Protein AF-A0A645FH11-F1 (afdb_monomer)

Organism: NCBI:txid1076179

pLDDT: mean 80.9, std 12.64, range [44.16, 97.19]

Solvent-accessible surface area (backbone atoms only — not comparable to full-atom values): 8753 Å² total; per-residue (Å²): 132,86,74,47,74,43,74,49,78,42,80,51,98,75,24,39,26,38,37,28,39,38,50,102,89,40,78,74,41,74,72,51,64,34,32,48,47,81,49,38,47,81,48,102,86,29,43,48,38,31,45,33,42,34,30,48,36,46,101,84,70,43,84,43,74,61,51,80,78,36,86,81,56,61,65,43,75,48,48,22,42,39,62,87,35,46,19,61,55,55,55,48,48,22,68,69,59,74,49,58,58,68,84,44,21,97,48,71,52,68,72,46,60,69,45,85,84,76,62,57,49,44,32,33,36,68,100,55,92,53,71,45,83,42,77,61,81,89,76,86,78,61,88,75,66,90,108

Radius of gyration: 16.16 Å; Cα contacts (8 Å, |Δi|>4): 263; chains: 1; bounding box: 41×34×42 Å

Mean predicted aligned error: 7.25 Å

Sequence (147 aa):
MVIDILIFLINDEERSCYFISGGENNPRNIITKGKYEFTAEPKENGATPYLTLTYASDEKGHFTDAAKTDVSIAPTSHKLDISGNPSYAYEYLAFLFDIDWEKLIQKPSEKALRETGSRILNMKEVETEKEIYTYFWNERIPEGILE

Secondary structure (DSSP, 8-state):
---PEEEEEP-STT-EEEEEE--TTS--EEEEEEEEEEEEEEETTEEEEEEEEEEEB-TTS-B-GGGGT-TTSPEEEEEEE-TTS-HHHHHHHHHHHT--HHHH-SS--TTTTS----SEEEEEETTS--EEEEE----PPPTTS--

Structure (mmCIF, N/CA/C/O backbone):
data_AF-A0A645FH11-F1
#
_entry.id   AF-A0A645FH11-F1
#
loop_
_atom_site.group_PDB
_atom_site.id
_atom_site.type_symbol
_atom_site.label_atom_id
_atom_site.label_alt_id
_atom_site.label_comp_id
_atom_site.label_asym_id
_atom_site.label_entity_id
_atom_site.label_seq_id
_atom_site.pdbx_PDB_ins_code
_atom_site.Cartn_x
_atom_site.Cartn_y
_atom_site.Cartn_z
_atom_site.occupancy
_atom_site.B_iso_or_equiv
_atom_site.auth_seq_id
_atom_site.auth_comp_id
_atom_site.auth_asym_id
_atom_site.auth_atom_id
_atom_site.pdbx_PDB_model_num
ATOM 1 N N . MET A 1 1 ? 19.943 16.475 -4.566 1.00 44.16 1 MET A N 1
ATOM 2 C CA . MET A 1 1 ? 18.940 16.079 -5.572 1.00 44.16 1 MET A CA 1
ATOM 3 C C . MET A 1 1 ? 17.924 15.231 -4.837 1.00 44.16 1 MET A C 1
ATOM 5 O O . MET A 1 1 ? 18.325 14.226 -4.267 1.00 44.16 1 MET A O 1
ATOM 9 N N . VAL A 1 2 ? 16.683 15.700 -4.718 1.00 47.84 2 VAL A N 1
ATOM 10 C CA . VAL A 1 2 ? 15.601 14.886 -4.151 1.00 47.84 2 VAL A CA 1
ATOM 11 C C . VAL A 1 2 ? 15.255 13.855 -5.219 1.00 47.84 2 VAL A C 1
ATOM 13 O O . VAL A 1 2 ? 15.032 14.227 -6.369 1.00 47.84 2 VAL A O 1
ATOM 16 N N . ILE A 1 3 ? 15.351 12.574 -4.879 1.00 60.56 3 ILE A N 1
ATOM 17 C CA . ILE A 1 3 ? 14.872 11.504 -5.749 1.00 60.56 3 ILE A CA 1
ATOM 18 C C . ILE A 1 3 ? 13.397 11.356 -5.414 1.00 60.56 3 ILE A C 1
ATOM 20 O O . ILE A 1 3 ? 13.067 10.938 -4.305 1.00 60.56 3 ILE A O 1
ATOM 24 N N . ASP A 1 4 ? 12.531 11.723 -6.351 1.00 75.62 4 ASP A N 1
ATOM 25 C CA . ASP A 1 4 ? 11.121 11.382 -6.241 1.00 75.62 4 ASP A CA 1
ATOM 26 C C . ASP A 1 4 ? 11.005 9.858 -6.343 1.00 75.62 4 ASP A C 1
ATOM 28 O O . ASP A 1 4 ? 11.544 9.233 -7.266 1.00 75.62 4 ASP A O 1
ATOM 32 N N . ILE A 1 5 ? 10.362 9.262 -5.341 1.00 85.25 5 ILE A N 1
ATOM 33 C CA . ILE A 1 5 ? 10.005 7.848 -5.340 1.00 85.25 5 ILE A CA 1
ATOM 34 C C . ILE A 1 5 ? 8.527 7.777 -5.689 1.00 85.25 5 ILE A C 1
ATOM 36 O O . ILE A 1 5 ? 7.678 8.301 -4.969 1.00 85.25 5 ILE A O 1
ATOM 40 N N . LEU A 1 6 ? 8.234 7.112 -6.798 1.00 87.94 6 LEU A N 1
ATOM 41 C CA . LEU A 1 6 ? 6.885 6.775 -7.217 1.00 87.94 6 LEU A CA 1
ATOM 42 C C . LEU A 1 6 ? 6.581 5.348 -6.770 1.00 87.94 6 LEU A C 1
ATOM 44 O O . LEU A 1 6 ? 7.418 4.453 -6.903 1.00 87.94 6 LEU A O 1
ATOM 48 N N . ILE A 1 7 ? 5.370 5.135 -6.267 1.00 90.94 7 ILE A N 1
ATOM 49 C CA . ILE A 1 7 ? 4.858 3.805 -5.952 1.00 90.94 7 ILE A CA 1
ATOM 50 C C . ILE A 1 7 ? 3.681 3.550 -6.885 1.00 90.94 7 ILE A C 1
ATOM 52 O O . ILE A 1 7 ? 2.637 4.189 -6.762 1.00 90.94 7 ILE A O 1
ATOM 56 N N . PHE A 1 8 ? 3.849 2.619 -7.819 1.00 91.56 8 PHE A N 1
ATOM 57 C CA . PHE A 1 8 ? 2.749 2.146 -8.651 1.00 91.56 8 PHE A CA 1
ATOM 58 C C . PHE A 1 8 ? 2.082 0.962 -7.967 1.00 91.56 8 PHE A C 1
ATOM 60 O O . PHE A 1 8 ? 2.720 -0.067 -7.760 1.00 91.56 8 PHE A O 1
ATOM 67 N N . LEU A 1 9 ? 0.803 1.106 -7.633 1.00 93.56 9 LEU A N 1
ATOM 68 C CA . LEU A 1 9 ? -0.053 0.000 -7.213 1.00 93.56 9 LEU A CA 1
ATOM 69 C C . LEU A 1 9 ? -0.808 -0.498 -8.446 1.00 93.56 9 LEU A C 1
ATOM 71 O O . LEU A 1 9 ? -1.504 0.279 -9.101 1.00 93.56 9 LEU A O 1
ATOM 75 N N . ILE A 1 10 ? -0.650 -1.774 -8.783 1.00 93.06 10 ILE A N 1
ATOM 76 C CA . ILE A 1 10 ? -1.263 -2.383 -9.964 1.00 93.06 10 ILE A CA 1
ATOM 77 C C . ILE A 1 10 ? -2.492 -3.173 -9.526 1.00 93.06 10 ILE A C 1
ATOM 79 O O . ILE A 1 10 ? -2.422 -3.997 -8.618 1.00 93.06 10 ILE A O 1
ATOM 83 N N . ASN A 1 11 ? -3.642 -2.926 -10.148 1.00 90.94 11 ASN A N 1
ATOM 84 C CA . ASN A 1 11 ? -4.843 -3.730 -9.915 1.00 90.94 11 ASN A CA 1
ATOM 85 C C . ASN A 1 11 ? -4.788 -5.029 -10.748 1.00 90.94 11 ASN A C 1
ATOM 87 O O . ASN A 1 11 ? -5.575 -5.217 -11.672 1.00 90.94 11 ASN A O 1
ATOM 91 N N . ASP A 1 12 ? -3.787 -5.872 -10.482 1.00 92.38 12 ASP A N 1
ATOM 92 C CA . ASP A 1 12 ? -3.675 -7.244 -10.986 1.00 92.38 12 ASP A CA 1
ATOM 93 C C . ASP A 1 12 ? -4.090 -8.256 -9.900 1.00 92.38 12 ASP A C 1
ATOM 95 O O . ASP A 1 12 ? -4.308 -7.898 -8.741 1.00 92.38 12 ASP A O 1
ATOM 99 N N . GLU A 1 13 ? -4.201 -9.536 -10.264 1.00 92.00 13 GLU A N 1
ATOM 100 C CA . GLU A 1 13 ? -4.601 -10.603 -9.329 1.00 92.00 13 GLU A CA 1
ATOM 101 C C . GLU A 1 13 ? -3.653 -10.718 -8.122 1.00 92.00 13 GLU A C 1
ATOM 103 O O . GLU A 1 13 ? -4.086 -11.013 -7.010 1.00 92.00 13 GLU A O 1
ATOM 108 N N . GLU A 1 14 ? -2.366 -10.435 -8.330 1.00 93.50 14 GLU A N 1
ATOM 109 C CA . GLU A 1 14 ? -1.315 -10.526 -7.311 1.00 93.50 14 GLU A CA 1
ATOM 110 C C . GLU A 1 14 ? -1.216 -9.289 -6.410 1.00 93.50 14 GLU A C 1
ATOM 112 O O . GLU A 1 14 ? -0.451 -9.313 -5.440 1.00 93.50 14 GLU A O 1
ATOM 117 N N . ARG A 1 15 ? -1.954 -8.215 -6.731 1.00 95.44 15 ARG A N 1
ATOM 118 C CA . ARG A 1 15 ? -1.841 -6.900 -6.087 1.00 95.44 15 ARG A CA 1
ATOM 119 C C . ARG A 1 15 ? -0.386 -6.428 -6.061 1.00 95.44 15 ARG A C 1
ATOM 121 O O . ARG A 1 15 ? 0.180 -6.114 -5.016 1.00 95.44 15 ARG A O 1
ATOM 128 N N . SER A 1 16 ? 0.250 -6.408 -7.227 1.00 95.31 16 SER A N 1
ATOM 129 C CA . SER A 1 16 ? 1.648 -6.015 -7.404 1.00 95.31 16 SER A CA 1
ATOM 130 C C . SER A 1 16 ? 1.859 -4.531 -7.093 1.00 95.31 16 SER A C 1
ATOM 132 O O . SER A 1 16 ? 1.084 -3.676 -7.525 1.00 95.31 16 SER A O 1
ATOM 134 N N . CYS A 1 17 ? 2.964 -4.195 -6.425 1.00 94.81 17 CYS A N 1
ATOM 135 C CA . CYS A 1 17 ? 3.451 -2.819 -6.328 1.00 94.81 17 CYS A CA 1
ATOM 136 C C . CYS A 1 17 ? 4.877 -2.675 -6.873 1.00 94.81 17 CYS A C 1
ATOM 138 O O . CYS A 1 17 ? 5.682 -3.604 -6.798 1.00 94.81 17 CYS A O 1
ATOM 140 N N . TYR A 1 18 ? 5.193 -1.506 -7.431 1.00 93.12 18 TYR A N 1
ATOM 141 C CA . TYR A 1 18 ? 6.508 -1.186 -7.986 1.00 93.12 18 TYR A CA 1
ATOM 142 C C . TYR A 1 18 ? 7.011 0.129 -7.407 1.00 93.12 18 TYR A C 1
ATOM 144 O O . TYR A 1 18 ? 6.332 1.152 -7.497 1.00 93.12 18 TYR A O 1
ATOM 152 N N . PHE A 1 19 ? 8.218 0.099 -6.851 1.00 91.56 19 PHE A N 1
ATOM 153 C CA . PHE A 1 19 ? 8.917 1.279 -6.361 1.00 91.56 19 PHE A CA 1
ATOM 154 C C . PHE A 1 19 ? 9.851 1.766 -7.452 1.00 91.56 19 PHE A C 1
ATOM 156 O O . PHE A 1 19 ? 10.726 1.023 -7.898 1.00 91.56 19 PHE A O 1
ATOM 163 N N . ILE A 1 20 ? 9.661 3.002 -7.890 1.00 89.00 20 ILE A N 1
ATOM 164 C CA . ILE A 1 20 ? 10.372 3.573 -9.027 1.00 89.00 20 ILE A CA 1
ATOM 165 C C . ILE A 1 20 ? 11.049 4.862 -8.586 1.00 89.00 20 ILE A C 1
ATOM 167 O O . ILE A 1 20 ? 10.425 5.729 -7.983 1.00 89.00 20 ILE A O 1
ATOM 171 N N . SER A 1 21 ? 12.337 4.981 -8.894 1.00 88.06 21 SER A N 1
ATOM 172 C CA . SER A 1 21 ? 13.059 6.249 -8.785 1.00 88.06 21 SER A CA 1
ATOM 173 C C . SER A 1 21 ? 12.922 7.029 -10.085 1.00 88.06 21 SER A C 1
ATOM 175 O O . SER A 1 21 ? 12.920 6.437 -11.167 1.00 88.06 21 SER A O 1
ATOM 177 N N . GLY A 1 22 ? 12.850 8.352 -9.983 1.00 77.00 22 GLY A N 1
ATOM 178 C CA . GLY A 1 22 ? 12.763 9.243 -11.138 1.00 77.00 22 GLY A CA 1
ATOM 179 C C . GLY A 1 22 ? 11.426 9.977 -11.203 1.00 77.00 22 GLY A C 1
ATOM 180 O O . GLY A 1 22 ? 10.540 9.776 -10.382 1.00 77.00 22 GLY A O 1
ATOM 181 N N . GLY A 1 23 ? 11.293 10.869 -12.179 1.00 68.62 23 GLY A N 1
ATOM 182 C CA . GLY A 1 23 ? 10.167 11.797 -12.279 1.00 68.62 23 GLY A CA 1
ATOM 183 C C . GLY A 1 23 ? 10.016 12.322 -13.701 1.00 68.62 23 GLY A C 1
ATOM 184 O O . GLY A 1 23 ? 10.615 11.776 -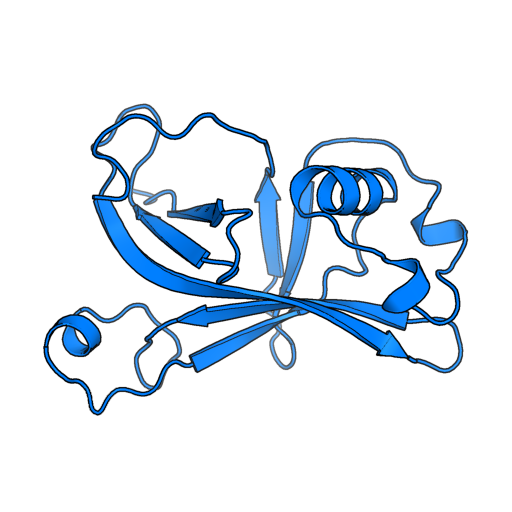14.621 1.00 68.62 23 GLY A O 1
ATOM 185 N N . GLU A 1 24 ? 9.245 13.392 -13.886 1.00 63.25 24 GLU A N 1
ATOM 186 C CA . GLU A 1 24 ? 8.885 13.935 -15.210 1.00 63.25 24 GLU A CA 1
ATOM 187 C C . GLU A 1 24 ? 10.099 14.216 -16.124 1.00 63.25 24 GLU A C 1
ATOM 189 O O . GLU A 1 24 ? 9.999 14.093 -17.339 1.00 63.25 24 GLU A O 1
ATOM 194 N N . ASN A 1 25 ? 11.270 14.502 -15.538 1.00 69.31 25 ASN A N 1
ATOM 195 C CA . ASN A 1 25 ? 12.501 14.838 -16.263 1.00 69.31 25 ASN A CA 1
ATOM 196 C C . ASN A 1 25 ? 13.659 13.835 -16.084 1.00 69.31 25 ASN A C 1
ATOM 198 O O . ASN A 1 25 ? 14.761 14.101 -16.560 1.00 69.31 25 ASN A O 1
ATOM 202 N N . ASN A 1 26 ? 13.450 12.708 -15.393 1.00 72.00 26 ASN A N 1
ATOM 203 C CA . ASN A 1 26 ? 14.505 11.726 -15.113 1.00 72.00 26 ASN A CA 1
ATOM 204 C C . ASN A 1 26 ? 14.088 10.326 -15.583 1.00 72.00 26 ASN A C 1
ATOM 206 O O . ASN A 1 26 ? 12.918 9.973 -15.432 1.00 72.00 26 ASN A O 1
ATOM 210 N N . PRO A 1 27 ? 15.026 9.497 -16.084 1.00 78.06 27 PRO A N 1
ATOM 211 C CA . PRO A 1 27 ? 14.740 8.104 -16.399 1.00 78.06 27 PRO A CA 1
ATOM 212 C C . PRO A 1 27 ? 14.119 7.402 -15.192 1.00 78.06 27 PRO A C 1
ATOM 214 O O . PRO A 1 27 ? 14.657 7.459 -14.083 1.00 78.06 27 PRO A O 1
ATOM 217 N N . ARG A 1 28 ? 12.977 6.757 -15.420 1.00 84.69 28 ARG A N 1
ATOM 218 C CA . ARG A 1 28 ? 12.308 5.937 -14.415 1.00 84.69 28 ARG A CA 1
ATOM 219 C C . ARG A 1 28 ? 13.052 4.610 -14.303 1.00 84.69 28 ARG A C 1
ATOM 221 O O . ARG A 1 28 ? 13.244 3.940 -15.311 1.00 84.69 28 ARG A O 1
ATOM 228 N N . ASN A 1 29 ? 13.467 4.245 -13.094 1.00 85.50 29 ASN A N 1
ATOM 229 C CA . ASN A 1 29 ? 14.146 2.976 -12.827 1.00 85.50 29 ASN A CA 1
ATOM 230 C C . ASN A 1 29 ? 13.434 2.224 -11.706 1.00 85.50 29 ASN A C 1
ATOM 232 O O . ASN A 1 29 ? 13.211 2.794 -10.632 1.00 85.50 29 ASN A O 1
ATOM 236 N N . ILE A 1 30 ? 13.129 0.946 -11.940 1.00 87.75 30 ILE A N 1
ATOM 237 C CA . ILE A 1 30 ? 12.573 0.061 -10.916 1.00 87.75 30 ILE A CA 1
ATOM 238 C C . ILE A 1 30 ? 13.628 -0.150 -9.826 1.00 87.75 30 ILE A C 1
ATOM 240 O O . ILE A 1 30 ? 14.710 -0.689 -10.062 1.00 87.75 30 ILE A O 1
ATOM 244 N N . ILE A 1 31 ? 13.286 0.266 -8.612 1.00 89.19 31 ILE A N 1
ATOM 245 C CA . ILE A 1 31 ? 14.066 0.013 -7.403 1.00 89.19 31 ILE A CA 1
ATOM 246 C C . ILE A 1 31 ? 13.790 -1.420 -6.945 1.00 89.19 31 ILE A C 1
ATOM 248 O O . ILE A 1 31 ? 14.705 -2.238 -6.862 1.00 89.19 31 ILE A O 1
ATOM 252 N N . THR A 1 32 ? 12.516 -1.729 -6.687 1.00 89.88 32 THR A N 1
ATOM 253 C CA . THR A 1 32 ? 12.060 -3.048 -6.241 1.00 89.88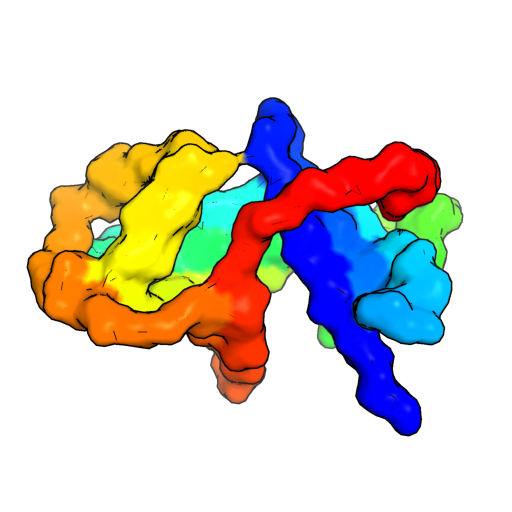 32 THR A CA 1
ATOM 254 C C . THR A 1 32 ? 10.595 -3.289 -6.612 1.00 89.88 32 THR A C 1
ATOM 256 O O . THR A 1 32 ? 9.840 -2.343 -6.864 1.00 89.88 32 THR A O 1
ATOM 259 N N . LYS A 1 33 ? 10.199 -4.564 -6.633 1.00 91.56 33 LYS A N 1
ATOM 260 C CA . LYS A 1 33 ? 8.814 -5.021 -6.783 1.00 91.56 33 LYS A CA 1
ATOM 261 C C . LYS A 1 33 ? 8.348 -5.625 -5.460 1.00 91.56 33 LYS A C 1
ATOM 263 O O . LYS A 1 33 ? 9.117 -6.277 -4.757 1.00 91.56 33 LYS A O 1
ATOM 268 N N . GLY A 1 34 ? 7.078 -5.433 -5.149 1.00 93.56 34 GLY A N 1
ATOM 269 C CA . GLY A 1 34 ? 6.430 -6.009 -3.987 1.00 93.56 34 GLY A CA 1
ATOM 270 C C . GLY A 1 34 ? 4.977 -6.364 -4.257 1.00 93.56 34 GLY A C 1
ATOM 271 O O . GLY A 1 34 ? 4.528 -6.440 -5.405 1.00 93.56 34 GLY A O 1
ATOM 272 N N . LYS A 1 35 ? 4.250 -6.558 -3.164 1.00 96.44 35 LYS A N 1
ATOM 273 C CA . LYS A 1 35 ? 2.797 -6.694 -3.132 1.00 96.44 35 LYS A CA 1
ATOM 274 C C . LYS A 1 35 ? 2.201 -5.622 -2.236 1.00 96.44 35 LYS A C 1
ATOM 276 O O . LYS A 1 35 ? 2.885 -5.099 -1.352 1.00 96.44 35 LYS A O 1
ATOM 281 N N . TYR A 1 36 ? 0.936 -5.308 -2.454 1.00 97.19 36 TYR A N 1
ATOM 282 C CA . TYR A 1 36 ? 0.161 -4.488 -1.544 1.00 97.19 36 TYR A CA 1
ATOM 283 C C . TYR A 1 36 ? -1.119 -5.190 -1.118 1.00 97.19 36 TYR A C 1
ATOM 285 O O . TYR A 1 36 ? -1.651 -6.048 -1.819 1.00 97.19 36 TYR A O 1
ATOM 293 N N . GLU A 1 37 ? -1.634 -4.788 0.033 1.00 96.50 37 GLU A N 1
ATOM 294 C CA . GLU A 1 37 ? -2.923 -5.244 0.528 1.00 96.50 37 GLU A CA 1
ATOM 295 C C . GLU A 1 37 ? -3.642 -4.096 1.229 1.00 96.50 37 GLU A C 1
ATOM 297 O O . GLU A 1 37 ? -3.036 -3.343 1.995 1.00 96.50 37 GLU A O 1
ATOM 302 N N . PHE A 1 38 ? -4.946 -3.980 0.982 1.00 94.12 38 PHE A N 1
ATOM 303 C CA . PHE A 1 38 ? -5.825 -3.131 1.773 1.00 94.12 38 PHE A CA 1
ATOM 304 C C . PHE A 1 38 ? -6.552 -3.985 2.803 1.00 94.12 38 PHE A C 1
ATOM 306 O O . PHE A 1 38 ? -7.234 -4.947 2.457 1.00 94.12 38 PHE A O 1
ATOM 313 N N . THR A 1 39 ? -6.430 -3.610 4.071 1.00 92.88 39 THR A N 1
ATOM 314 C CA . THR A 1 39 ? -7.129 -4.266 5.180 1.00 92.88 39 THR A CA 1
ATOM 315 C C . THR A 1 39 ? -7.851 -3.228 6.024 1.00 92.88 39 THR A C 1
ATOM 317 O O . THR A 1 39 ? -7.598 -2.027 5.910 1.00 92.88 39 THR A O 1
ATOM 320 N N . ALA A 1 40 ? -8.761 -3.672 6.884 1.00 88.50 40 ALA A N 1
ATOM 321 C CA . ALA A 1 40 ? -9.273 -2.827 7.946 1.00 88.50 40 ALA A CA 1
ATOM 322 C C . ALA A 1 40 ? -9.419 -3.629 9.237 1.00 88.50 40 ALA A C 1
ATOM 324 O O . ALA A 1 40 ? -9.916 -4.754 9.237 1.00 88.50 40 ALA A O 1
ATOM 325 N N . GLU A 1 41 ? -8.971 -3.043 10.345 1.00 88.06 41 GLU A N 1
ATOM 326 C CA . GLU A 1 41 ? -9.042 -3.680 11.659 1.00 88.06 41 GLU A CA 1
ATOM 327 C C . GLU A 1 41 ? -10.166 -3.057 12.485 1.00 88.06 41 GLU A C 1
ATOM 329 O O . GLU A 1 41 ? -10.180 -1.832 12.662 1.00 88.06 41 GLU A O 1
ATOM 334 N N . PRO A 1 42 ? -11.106 -3.861 13.012 1.00 82.19 42 PRO A N 1
ATOM 335 C CA . PRO A 1 42 ? -12.160 -3.365 13.885 1.00 82.19 42 PRO A CA 1
ATOM 336 C C . PRO A 1 42 ? -11.606 -2.692 15.150 1.00 82.19 42 PRO A C 1
ATOM 338 O O . PRO A 1 42 ? -10.648 -3.161 15.763 1.00 82.19 42 PRO A O 1
ATOM 341 N N . LYS A 1 43 ? -12.264 -1.616 15.580 1.00 76.56 43 LYS A N 1
ATOM 342 C CA . LYS A 1 43 ? -12.073 -0.925 16.863 1.00 76.56 43 LYS A CA 1
ATOM 343 C C . LYS A 1 43 ? -13.439 -0.661 17.497 1.00 76.56 43 LYS A C 1
ATOM 345 O O . LYS A 1 43 ? -14.453 -0.681 16.806 1.00 76.56 43 LYS A O 1
ATOM 350 N N . GLU A 1 44 ? -13.476 -0.347 18.795 1.00 70.31 44 GLU A N 1
ATOM 351 C CA . GLU A 1 44 ? -14.737 -0.080 19.521 1.00 70.31 44 GLU A CA 1
ATOM 352 C C . GLU A 1 44 ? -15.658 0.938 18.819 1.00 70.31 44 GLU A C 1
ATOM 354 O O . GLU A 1 44 ? -16.874 0.824 18.921 1.00 70.31 44 GLU A O 1
ATOM 359 N N . ASN A 1 45 ? -15.096 1.892 18.065 1.00 67.25 45 ASN A N 1
ATOM 360 C CA . ASN A 1 45 ? -15.841 2.957 17.383 1.00 67.25 45 ASN A CA 1
ATOM 361 C C . ASN A 1 45 ? -15.699 2.948 15.844 1.00 67.25 45 ASN A C 1
ATOM 363 O O . ASN A 1 45 ? -15.796 4.003 15.216 1.00 67.25 45 ASN A O 1
ATOM 367 N N . GLY A 1 46 ? -15.443 1.791 15.220 1.00 72.62 46 GLY A N 1
ATOM 368 C CA . GLY A 1 46 ? -15.379 1.665 13.756 1.00 72.62 46 GLY A CA 1
ATOM 369 C C . GLY A 1 46 ? -14.328 0.663 13.291 1.00 72.62 46 GLY A C 1
ATOM 370 O O . GLY A 1 46 ? -14.115 -0.359 13.930 1.00 72.62 46 GLY A O 1
ATOM 371 N N . ALA A 1 47 ? -13.642 0.952 12.189 1.00 82.19 47 ALA A N 1
ATOM 372 C CA . ALA A 1 47 ? -12.431 0.232 11.811 1.00 82.19 47 ALA A CA 1
ATOM 373 C C . ALA A 1 47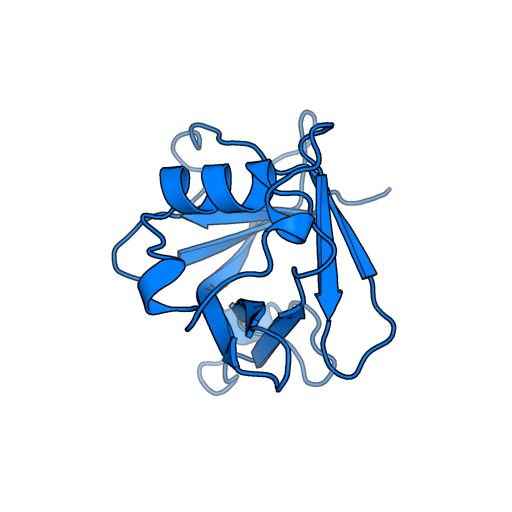 ? -11.341 1.208 11.383 1.00 82.19 47 ALA A C 1
ATOM 375 O O . ALA A 1 47 ? -11.628 2.319 10.930 1.00 82.19 47 ALA A O 1
ATOM 376 N N . THR A 1 48 ? -10.093 0.782 11.525 1.00 85.88 48 THR A N 1
ATOM 377 C CA . THR A 1 48 ? -8.938 1.504 11.000 1.00 85.88 48 THR A CA 1
ATOM 378 C C . THR A 1 48 ? -8.502 0.851 9.693 1.00 85.88 48 THR A C 1
ATOM 380 O O . THR A 1 48 ? -8.108 -0.314 9.727 1.00 85.88 48 THR A O 1
ATOM 383 N N . PRO A 1 49 ? -8.611 1.551 8.550 1.00 89.94 49 PRO A N 1
ATOM 384 C CA . PRO A 1 49 ? -8.103 1.057 7.279 1.00 89.94 49 PRO A CA 1
ATOM 385 C C . PRO A 1 49 ? -6.576 1.145 7.223 1.00 89.94 49 PRO A C 1
ATOM 387 O O . PRO A 1 49 ? -5.974 2.106 7.714 1.00 89.94 49 PRO A O 1
ATOM 390 N N . TYR A 1 50 ? -5.969 0.163 6.564 1.00 93.50 50 TYR A N 1
ATOM 391 C CA . TYR A 1 50 ? -4.532 0.071 6.360 1.00 93.50 50 TYR A CA 1
ATOM 392 C C . TYR A 1 50 ? -4.190 -0.256 4.908 1.00 93.50 50 TYR A C 1
ATOM 394 O O . TYR A 1 50 ? -4.890 -1.030 4.254 1.00 93.50 50 TYR A O 1
ATOM 402 N N . LEU A 1 51 ? -3.069 0.294 4.445 1.00 95.25 51 LEU A N 1
ATOM 403 C CA . LEU A 1 51 ? -2.337 -0.171 3.272 1.00 95.25 51 LEU A CA 1
ATOM 404 C C . LEU A 1 51 ? -1.069 -0.875 3.758 1.00 95.25 51 LEU A C 1
ATOM 406 O O . LEU A 1 51 ? -0.227 -0.252 4.400 1.00 95.25 51 LEU A O 1
ATOM 410 N N . THR A 1 52 ? -0.908 -2.152 3.446 1.00 96.62 52 THR A N 1
ATOM 411 C CA . THR A 1 52 ? 0.340 -2.877 3.702 1.00 96.62 52 THR A CA 1
ATOM 412 C C . THR A 1 52 ? 1.131 -2.962 2.410 1.00 96.62 52 THR A C 1
ATOM 414 O O . THR A 1 52 ? 0.593 -3.404 1.400 1.00 96.62 52 THR A O 1
ATOM 417 N N . LEU A 1 53 ? 2.398 -2.550 2.433 1.00 95.69 53 LEU A N 1
ATOM 418 C CA . LEU A 1 53 ? 3.348 -2.743 1.338 1.00 95.69 53 LEU A CA 1
ATOM 419 C C . LEU A 1 53 ? 4.365 -3.803 1.752 1.00 95.69 53 LEU A C 1
ATOM 421 O O . LEU A 1 53 ? 5.067 -3.629 2.745 1.00 95.69 53 LEU A O 1
ATOM 425 N N . THR A 1 54 ? 4.464 -4.881 0.985 1.00 95.19 54 THR A N 1
ATOM 426 C CA . THR A 1 54 ? 5.391 -5.981 1.252 1.00 95.19 54 THR A CA 1
ATOM 427 C C . THR A 1 54 ? 6.427 -6.048 0.143 1.00 95.19 54 THR A C 1
ATOM 429 O O . THR A 1 54 ? 6.104 -6.385 -0.995 1.00 95.19 54 THR A O 1
ATOM 432 N N . TYR A 1 55 ? 7.676 -5.724 0.460 1.00 92.62 55 TYR A N 1
ATOM 433 C CA . TYR A 1 55 ? 8.783 -5.704 -0.496 1.00 92.62 55 TYR A CA 1
ATOM 434 C C . TYR A 1 55 ? 10.090 -6.092 0.190 1.00 92.62 55 TYR A C 1
ATOM 436 O O . TYR A 1 55 ? 10.208 -6.061 1.412 1.00 92.62 55 TYR A O 1
ATOM 444 N N . ALA A 1 56 ? 11.088 -6.486 -0.594 1.00 89.62 56 ALA A N 1
ATOM 445 C CA . ALA A 1 56 ? 12.379 -6.842 -0.032 1.00 89.62 56 ALA A CA 1
ATOM 446 C C . ALA A 1 56 ? 13.136 -5.600 0.461 1.00 89.62 56 ALA A C 1
ATOM 448 O O . ALA A 1 56 ? 13.346 -4.646 -0.296 1.00 89.62 56 ALA A O 1
ATOM 449 N N . SER A 1 57 ? 13.553 -5.633 1.724 1.00 87.75 57 SER A N 1
ATOM 450 C CA . SER A 1 57 ? 14.283 -4.556 2.386 1.00 87.75 57 SER A CA 1
ATOM 451 C C . SER A 1 57 ? 15.476 -5.106 3.164 1.00 87.75 57 SER A C 1
ATOM 453 O O . SER A 1 57 ? 15.543 -6.298 3.455 1.00 87.75 57 SER A O 1
ATOM 455 N N . ASP A 1 58 ? 16.413 -4.235 3.530 1.00 85.81 58 ASP A N 1
ATOM 456 C CA . ASP A 1 58 ? 17.422 -4.572 4.536 1.00 85.81 58 ASP A CA 1
ATOM 457 C C . ASP A 1 58 ? 16.804 -4.646 5.951 1.00 85.81 58 ASP A C 1
ATOM 459 O O . ASP A 1 58 ? 15.620 -4.356 6.152 1.00 85.81 58 ASP A O 1
ATOM 463 N N . GLU A 1 59 ? 17.623 -4.997 6.949 1.00 82.62 59 GLU A N 1
ATOM 464 C CA . GLU A 1 59 ? 17.232 -5.075 8.370 1.00 82.62 59 GLU A CA 1
ATOM 465 C C . GLU A 1 59 ? 16.704 -3.747 8.948 1.00 82.62 59 GLU A C 1
ATOM 467 O O . GLU A 1 59 ? 16.126 -3.725 10.033 1.00 82.62 59 GLU A O 1
ATOM 472 N N . LYS A 1 60 ? 16.916 -2.626 8.249 1.00 82.56 60 LYS A N 1
ATOM 473 C CA . LYS A 1 60 ? 16.465 -1.287 8.646 1.00 82.56 60 LYS A CA 1
ATOM 474 C C . LYS A 1 60 ? 15.223 -0.834 7.874 1.00 82.56 60 LYS A C 1
ATOM 476 O O . LYS A 1 60 ? 14.750 0.279 8.107 1.00 82.56 60 LYS A O 1
ATOM 481 N N . GLY A 1 61 ? 14.695 -1.662 6.972 1.00 78.81 61 GLY A N 1
ATOM 482 C CA . GLY A 1 61 ? 13.542 -1.327 6.138 1.00 78.81 61 GLY A CA 1
ATOM 483 C C . GLY A 1 61 ? 13.880 -0.486 4.902 1.00 78.81 61 GLY A C 1
ATOM 484 O O . GLY A 1 61 ? 12.972 0.053 4.269 1.00 78.81 61 GLY A O 1
ATOM 485 N N . HIS A 1 62 ? 15.158 -0.342 4.537 1.00 85.00 62 HIS A N 1
ATOM 486 C CA . HIS A 1 62 ? 15.550 0.363 3.315 1.00 85.00 62 HIS A CA 1
ATOM 487 C C . HIS A 1 62 ? 15.520 -0.556 2.097 1.00 85.00 62 HIS A C 1
ATOM 489 O O . HIS A 1 62 ? 15.724 -1.766 2.203 1.00 85.00 62 HIS A O 1
ATOM 495 N N . PHE A 1 63 ? 15.344 0.036 0.914 1.00 84.38 63 PHE A N 1
ATOM 496 C CA . PHE A 1 63 ? 15.532 -0.688 -0.339 1.00 84.38 63 PHE A CA 1
ATOM 497 C C . PHE A 1 63 ? 16.934 -1.285 -0.413 1.00 84.38 63 PHE A C 1
ATOM 499 O O . PHE A 1 63 ? 17.924 -0.631 -0.084 1.00 84.38 63 PHE A O 1
ATOM 506 N N . THR A 1 64 ? 17.006 -2.522 -0.888 1.00 81.88 64 THR A N 1
ATOM 507 C CA . THR A 1 64 ? 18.265 -3.239 -1.043 1.00 81.88 64 THR A CA 1
ATOM 508 C C . THR A 1 64 ? 18.293 -3.980 -2.370 1.00 81.88 64 THR A C 1
ATOM 510 O O . THR A 1 64 ? 17.364 -4.710 -2.712 1.00 81.88 64 THR A O 1
ATOM 513 N N . ASP A 1 65 ? 19.385 -3.813 -3.117 1.00 75.56 65 ASP A N 1
ATOM 514 C CA . ASP A 1 65 ? 19.639 -4.592 -4.332 1.00 75.56 65 ASP A CA 1
ATOM 515 C C . ASP A 1 65 ? 20.032 -6.039 -4.016 1.00 75.56 65 ASP A C 1
ATOM 517 O O . ASP A 1 65 ? 19.939 -6.897 -4.892 1.00 75.56 65 ASP A O 1
ATOM 521 N N . ALA A 1 66 ? 20.434 -6.337 -2.772 1.00 76.12 66 ALA A N 1
ATOM 522 C CA . ALA A 1 66 ? 20.825 -7.686 -2.368 1.00 76.12 66 ALA A CA 1
ATOM 523 C C . ALA A 1 66 ? 19.687 -8.694 -2.588 1.00 76.12 66 ALA A C 1
ATOM 525 O O . ALA A 1 66 ? 19.935 -9.834 -2.960 1.00 76.12 66 ALA A O 1
ATOM 526 N N . ALA A 1 67 ? 18.433 -8.255 -2.466 1.00 70.81 67 ALA A N 1
ATOM 527 C CA . ALA A 1 67 ? 17.269 -9.104 -2.692 1.00 70.81 67 ALA A CA 1
ATOM 528 C C . ALA A 1 67 ? 17.089 -9.551 -4.154 1.00 70.81 67 ALA A C 1
ATOM 530 O O . ALA A 1 67 ? 16.333 -10.480 -4.424 1.00 70.81 67 ALA A O 1
ATOM 531 N N . LYS A 1 68 ? 17.778 -8.914 -5.112 1.00 73.00 68 LYS A N 1
ATOM 532 C CA . LYS A 1 68 ? 17.761 -9.335 -6.524 1.00 73.00 68 LYS A CA 1
ATOM 533 C C . LYS A 1 68 ? 18.587 -10.600 -6.757 1.00 73.00 68 LYS A C 1
ATOM 535 O O . LYS A 1 68 ? 18.356 -11.300 -7.738 1.00 73.00 68 LYS A O 1
ATOM 540 N N . THR A 1 69 ? 19.563 -10.877 -5.895 1.00 75.75 69 THR A N 1
ATOM 541 C CA . THR A 1 69 ? 20.504 -11.997 -6.052 1.00 75.75 69 THR A CA 1
ATOM 542 C C . THR A 1 69 ? 20.453 -12.990 -4.898 1.00 75.75 69 THR A C 1
ATOM 544 O O . THR A 1 69 ? 20.816 -14.150 -5.086 1.00 75.75 69 THR A O 1
ATOM 547 N N . ASP A 1 70 ? 19.975 -12.566 -3.730 1.00 76.31 70 ASP A N 1
ATOM 548 C CA . ASP A 1 70 ? 19.854 -13.387 -2.537 1.00 76.31 70 ASP A CA 1
ATOM 549 C C . ASP A 1 70 ? 18.384 -13.699 -2.234 1.00 76.31 70 ASP A C 1
ATOM 551 O O . ASP A 1 70 ? 17.644 -12.894 -1.668 1.00 76.31 70 ASP A O 1
ATOM 555 N N . VAL A 1 71 ? 17.973 -14.916 -2.593 1.00 72.69 71 VAL A N 1
ATOM 556 C CA . VAL A 1 71 ? 16.623 -15.443 -2.342 1.00 72.69 71 VAL A CA 1
ATOM 557 C C . VAL A 1 71 ? 16.325 -15.679 -0.857 1.00 72.69 71 VAL A C 1
ATOM 559 O O . VAL A 1 71 ? 15.183 -15.981 -0.513 1.00 72.69 71 VAL A O 1
ATOM 562 N N . SER A 1 72 ? 17.327 -15.581 0.026 1.00 77.62 72 SER A N 1
ATOM 563 C CA . SER A 1 72 ? 17.134 -15.719 1.473 1.00 77.62 72 SER A CA 1
ATOM 564 C C . SER A 1 72 ? 16.634 -14.437 2.142 1.00 77.62 72 SER A C 1
ATOM 566 O O . SER A 1 72 ? 16.146 -14.496 3.273 1.00 77.62 72 SER A O 1
ATOM 568 N N . ILE A 1 73 ? 16.692 -13.293 1.448 1.00 79.94 73 ILE A N 1
ATOM 569 C CA . ILE A 1 73 ? 16.146 -12.032 1.950 1.00 79.94 73 ILE A CA 1
ATOM 570 C C . ILE A 1 73 ? 14.622 -12.096 1.861 1.00 79.94 73 ILE A C 1
ATOM 572 O O . ILE A 1 73 ? 14.024 -11.961 0.792 1.00 79.94 73 ILE A O 1
ATOM 576 N N . ALA A 1 74 ? 13.990 -12.320 3.011 1.00 84.00 74 ALA A N 1
ATOM 577 C CA . ALA A 1 74 ? 12.542 -12.330 3.125 1.00 84.00 74 ALA A CA 1
ATOM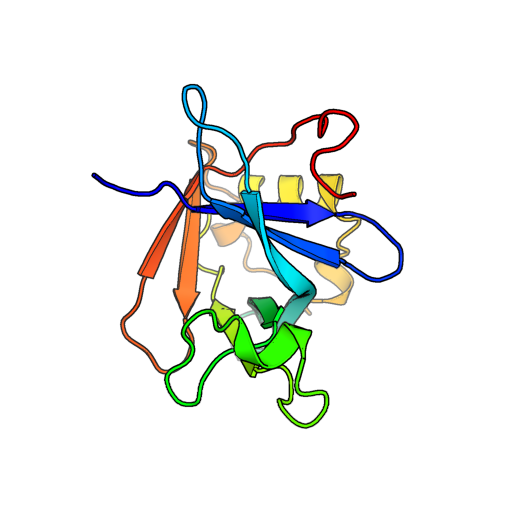 578 C C . ALA A 1 74 ? 11.964 -10.917 2.895 1.00 84.00 74 ALA A C 1
ATOM 580 O O . ALA A 1 74 ? 12.543 -9.935 3.365 1.00 84.00 74 ALA A O 1
ATOM 581 N N . PRO A 1 75 ? 10.813 -10.787 2.210 1.00 88.81 75 PRO A N 1
ATOM 582 C CA . PRO A 1 75 ? 10.105 -9.516 2.118 1.00 88.81 75 PRO A CA 1
ATOM 583 C C . PRO A 1 75 ? 9.674 -8.991 3.492 1.00 88.81 75 PRO A C 1
ATOM 585 O O . PRO A 1 75 ? 9.131 -9.736 4.311 1.00 88.81 75 PRO A O 1
ATOM 588 N N . THR A 1 76 ? 9.845 -7.691 3.707 1.00 91.75 76 THR A N 1
ATOM 589 C CA . THR A 1 76 ? 9.385 -6.974 4.900 1.00 91.75 76 THR A CA 1
ATOM 590 C C . THR A 1 76 ? 8.043 -6.322 4.611 1.00 91.75 76 THR A C 1
ATOM 592 O O . THR A 1 76 ? 7.815 -5.811 3.514 1.00 91.75 76 THR A O 1
ATOM 595 N N . SER A 1 77 ? 7.139 -6.346 5.590 1.00 93.81 77 SER A N 1
ATOM 596 C CA . SER A 1 77 ? 5.828 -5.704 5.479 1.00 93.81 77 SER A CA 1
ATOM 597 C C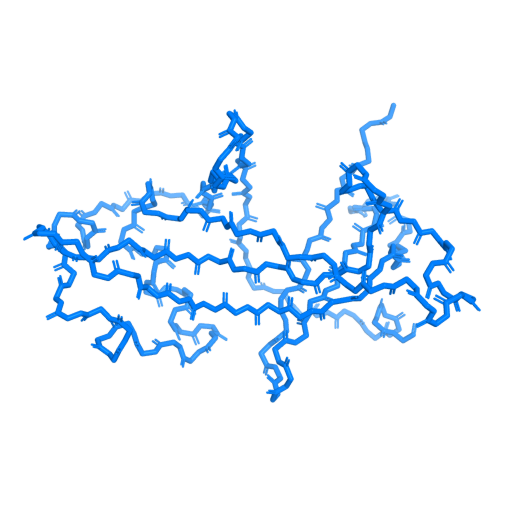 . SER A 1 77 ? 5.808 -4.376 6.223 1.00 93.81 77 SER A C 1
ATOM 599 O O . SER A 1 77 ? 6.103 -4.322 7.414 1.00 93.81 77 SER A O 1
ATOM 601 N N . HIS A 1 78 ? 5.402 -3.327 5.518 1.00 93.06 78 HIS A N 1
ATOM 602 C CA . HIS A 1 78 ? 5.232 -1.976 6.033 1.00 93.06 78 HIS A CA 1
ATOM 603 C C . HIS A 1 78 ? 3.744 -1.649 6.060 1.00 93.06 78 HIS A C 1
ATOM 605 O O . HIS A 1 78 ? 3.121 -1.459 5.013 1.00 93.06 78 HIS A O 1
ATOM 611 N N . LYS A 1 79 ? 3.163 -1.630 7.260 1.00 95.75 79 LYS A N 1
ATOM 612 C CA . LYS A 1 79 ? 1.736 -1.378 7.464 1.00 95.75 79 LYS A CA 1
ATOM 613 C C . LYS A 1 79 ? 1.501 0.108 7.701 1.00 95.75 79 LYS A C 1
ATOM 615 O O . LYS A 1 79 ? 2.059 0.696 8.627 1.00 95.75 79 LYS A O 1
ATOM 620 N N . LEU A 1 80 ? 0.657 0.702 6.871 1.00 94.62 80 LEU A N 1
ATOM 621 C CA . LEU A 1 80 ? 0.394 2.131 6.842 1.00 94.62 80 LEU A CA 1
ATOM 622 C C . LEU A 1 80 ? -1.054 2.401 7.249 1.00 94.62 80 LEU A C 1
ATOM 624 O O . LEU A 1 80 ? -1.976 1.952 6.573 1.00 94.62 80 LEU A O 1
ATOM 628 N N . ASP A 1 81 ? -1.260 3.122 8.348 1.00 92.00 81 ASP A N 1
ATOM 629 C CA . ASP A 1 81 ? -2.567 3.645 8.751 1.00 92.00 81 ASP A CA 1
ATOM 630 C C . ASP A 1 81 ? -2.981 4.745 7.774 1.00 92.00 81 ASP A C 1
ATOM 632 O O . ASP A 1 81 ? -2.265 5.736 7.606 1.00 92.00 81 ASP A O 1
ATOM 636 N N . ILE A 1 82 ? -4.134 4.559 7.131 1.00 90.81 82 ILE A N 1
ATOM 637 C CA . ILE A 1 82 ? -4.687 5.519 6.172 1.00 90.81 82 ILE A CA 1
ATOM 638 C C . ILE A 1 82 ? -5.974 6.175 6.685 1.00 90.81 82 ILE A C 1
ATOM 640 O O . ILE A 1 82 ? -6.648 6.851 5.915 1.00 90.81 82 ILE A O 1
ATOM 644 N N . SER A 1 83 ? -6.318 6.018 7.968 1.00 86.12 83 SER A N 1
ATOM 645 C CA . SER A 1 83 ? -7.572 6.508 8.567 1.00 86.12 83 SER A CA 1
ATOM 646 C C . SER A 1 83 ? -7.716 8.031 8.584 1.00 86.12 83 SER A C 1
ATOM 648 O O . SER A 1 83 ? -8.834 8.546 8.599 1.00 86.12 83 SER A O 1
ATOM 650 N N . GLY A 1 84 ? -6.596 8.758 8.550 1.00 81.00 84 GLY A N 1
ATOM 651 C CA . GLY A 1 84 ? -6.556 10.222 8.521 1.00 81.00 84 GLY A CA 1
ATOM 652 C C . GLY A 1 84 ? -6.936 10.838 7.172 1.00 81.00 84 GLY A C 1
ATOM 653 O O . GLY A 1 84 ? -6.790 12.048 7.001 1.00 81.00 84 GLY A O 1
ATOM 654 N N . ASN A 1 85 ? -7.375 10.027 6.205 1.00 83.44 85 ASN A N 1
ATOM 655 C CA . ASN A 1 85 ? -7.783 10.508 4.893 1.00 83.44 85 ASN A CA 1
ATOM 656 C C . ASN A 1 85 ? -9.265 10.877 4.829 1.00 83.44 85 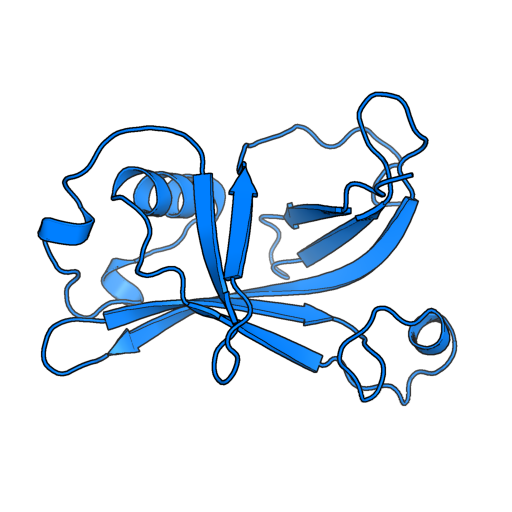ASN A C 1
ATOM 658 O O . ASN A 1 85 ? -10.094 10.298 5.535 1.00 83.44 85 ASN A O 1
ATOM 662 N N . PRO A 1 86 ? -9.612 11.808 3.934 1.00 78.69 86 PRO A N 1
ATOM 663 C CA . PRO A 1 86 ? -10.991 12.155 3.648 1.00 78.69 86 PRO A CA 1
ATOM 664 C C . PRO A 1 86 ? -11.694 11.124 2.755 1.00 78.69 86 PRO A C 1
ATOM 666 O O . PRO A 1 86 ? -11.089 10.351 2.016 1.00 78.69 86 PRO A O 1
ATOM 669 N N . SER A 1 87 ? -13.017 11.185 2.791 1.00 76.12 87 SER A N 1
ATOM 670 C CA . SER A 1 87 ? -13.977 10.265 2.172 1.00 76.12 87 SER A CA 1
ATOM 671 C C . SER A 1 87 ? -13.700 9.812 0.750 1.00 76.12 87 SER A C 1
ATOM 673 O O . SER A 1 87 ? -13.601 8.616 0.476 1.00 76.12 87 SER A O 1
ATOM 675 N N . TYR A 1 88 ? -13.529 10.778 -0.145 1.00 76.44 88 TYR A N 1
ATOM 676 C CA . TYR A 1 88 ? -13.317 10.541 -1.562 1.00 76.44 88 TYR A CA 1
ATOM 677 C C . TYR A 1 88 ? -12.019 9.771 -1.823 1.00 76.44 88 TYR A C 1
ATOM 679 O O . TYR A 1 88 ? -11.897 9.159 -2.878 1.00 76.44 88 TYR A O 1
ATOM 687 N N . ALA A 1 89 ? -11.043 9.784 -0.903 1.00 81.19 89 ALA A N 1
ATOM 688 C CA . ALA A 1 89 ? -9.849 8.959 -1.045 1.00 81.19 89 ALA A CA 1
ATOM 689 C C . ALA A 1 89 ? -10.226 7.476 -0.974 1.00 81.19 89 ALA A C 1
ATOM 691 O O . ALA A 1 89 ? -9.828 6.709 -1.846 1.00 81.19 89 ALA A O 1
ATOM 692 N N . TYR A 1 90 ? -11.070 7.084 -0.017 1.00 82.31 90 TYR A N 1
ATOM 693 C CA . TYR A 1 90 ? -11.547 5.704 0.098 1.00 82.31 90 TYR A CA 1
ATOM 694 C C . TYR A 1 90 ? -12.448 5.302 -1.067 1.00 82.31 90 TYR A C 1
ATOM 696 O O . TYR A 1 90 ? -12.283 4.207 -1.598 1.00 82.31 90 TYR A O 1
ATOM 704 N N . GLU A 1 91 ? -13.358 6.178 -1.502 1.00 79.94 91 GLU A N 1
ATOM 705 C CA . GLU A 1 91 ? -14.209 5.922 -2.676 1.00 79.94 91 GLU A CA 1
ATOM 706 C C . GLU A 1 91 ? -13.371 5.714 -3.941 1.00 79.94 91 GLU A C 1
ATOM 708 O O . GLU A 1 91 ? -13.634 4.819 -4.743 1.00 79.94 91 GLU A O 1
ATOM 713 N N . TYR A 1 92 ? -12.316 6.510 -4.108 1.00 81.31 92 TYR A N 1
ATOM 714 C CA . TYR A 1 92 ? -11.437 6.405 -5.262 1.00 81.31 92 TYR A CA 1
ATOM 715 C C . TYR A 1 92 ? -10.533 5.172 -5.199 1.00 81.31 92 TYR A C 1
ATOM 717 O O . TYR A 1 92 ? -10.341 4.511 -6.216 1.00 81.31 92 TYR A O 1
ATOM 725 N N . LEU A 1 93 ? -10.016 4.820 -4.016 1.00 87.75 93 LEU A N 1
ATOM 726 C CA . LEU A 1 93 ? -9.299 3.560 -3.807 1.00 87.75 93 LEU A CA 1
ATOM 727 C C . LEU A 1 93 ? -10.211 2.355 -4.079 1.00 87.75 93 LEU A C 1
ATOM 729 O O . LEU A 1 93 ? -9.784 1.419 -4.747 1.00 87.75 93 LEU A O 1
ATOM 733 N N . ALA A 1 94 ? -11.472 2.404 -3.638 1.00 86.81 94 ALA A N 1
ATOM 734 C CA . ALA A 1 94 ? -12.462 1.371 -3.939 1.00 86.81 94 ALA A CA 1
ATOM 735 C C . ALA A 1 94 ? -12.689 1.222 -5.439 1.00 86.81 94 ALA A C 1
ATOM 737 O O . ALA A 1 94 ? -12.662 0.107 -5.948 1.00 86.81 94 ALA A O 1
ATOM 738 N N . PHE A 1 95 ? -12.852 2.340 -6.147 1.00 84.12 95 PHE A N 1
ATOM 739 C CA . PHE A 1 95 ? -13.034 2.339 -7.593 1.00 84.12 95 PHE A CA 1
ATOM 740 C C . PHE A 1 95 ? -11.810 1.804 -8.351 1.00 84.12 95 PHE A C 1
ATOM 742 O O . PHE A 1 95 ? -11.965 1.041 -9.297 1.00 84.12 95 PHE A O 1
ATOM 749 N N . LEU A 1 96 ? -10.595 2.209 -7.969 1.00 85.25 96 LEU A N 1
ATOM 750 C CA . LEU A 1 96 ? -9.379 1.825 -8.694 1.00 85.25 96 LEU A CA 1
ATOM 751 C C . LEU A 1 96 ? -8.928 0.391 -8.421 1.00 85.25 96 LEU A C 1
ATOM 753 O O . LEU A 1 96 ? -8.329 -0.228 -9.301 1.00 85.25 96 LEU A O 1
ATOM 757 N N . PHE A 1 97 ? -9.164 -0.104 -7.207 1.00 89.75 97 PHE A N 1
ATOM 758 C CA . PHE A 1 97 ? -8.615 -1.369 -6.725 1.00 89.75 97 PHE A CA 1
ATOM 759 C C . PHE A 1 97 ? -9.693 -2.400 -6.373 1.00 89.75 97 PHE A C 1
ATOM 761 O O . PHE A 1 97 ? -9.368 -3.429 -5.784 1.00 89.75 97 PHE A O 1
ATOM 768 N N . ASP A 1 98 ? -10.955 -2.159 -6.728 1.00 88.62 98 ASP A N 1
ATOM 769 C CA . ASP A 1 98 ? -12.083 -3.058 -6.448 1.00 88.62 98 ASP A CA 1
ATOM 770 C C . ASP A 1 98 ? -12.193 -3.418 -4.953 1.00 88.62 98 ASP A C 1
ATOM 772 O O . ASP A 1 98 ? -12.391 -4.575 -4.572 1.00 88.62 98 ASP A O 1
ATOM 776 N N . ILE A 1 99 ? -12.008 -2.417 -4.085 1.00 87.50 99 ILE A N 1
ATOM 777 C CA . ILE A 1 99 ? -12.021 -2.606 -2.630 1.00 87.50 99 ILE A CA 1
ATOM 778 C C . ILE A 1 99 ? -13.454 -2.530 -2.122 1.00 87.50 99 ILE A C 1
ATOM 780 O O . ILE A 1 99 ? -14.114 -1.495 -2.207 1.00 87.50 99 ILE A O 1
ATOM 784 N N . ASP A 1 100 ? -13.905 -3.615 -1.506 1.00 86.00 100 ASP A N 1
ATOM 785 C CA . ASP A 1 100 ? -15.165 -3.648 -0.780 1.00 86.00 100 ASP A CA 1
ATOM 786 C C . ASP A 1 100 ? -14.929 -3.236 0.677 1.00 86.00 100 ASP A C 1
ATOM 788 O O . ASP A 1 100 ? -14.680 -4.063 1.559 1.00 86.00 100 ASP A O 1
ATOM 792 N N . TRP A 1 101 ? -14.971 -1.926 0.927 1.00 78.75 101 TRP A N 1
ATOM 793 C CA . TRP A 1 101 ? -14.790 -1.395 2.275 1.00 78.75 101 TRP A CA 1
ATOM 794 C C . TRP A 1 101 ? -15.859 -1.887 3.249 1.00 78.75 101 TRP A C 1
ATOM 796 O O . TRP A 1 101 ? -15.557 -1.970 4.428 1.00 78.75 101 TRP A O 1
ATOM 806 N N . GLU A 1 102 ? -17.067 -2.250 2.811 1.00 75.62 102 GLU A N 1
ATOM 807 C CA . GLU A 1 102 ? -18.091 -2.810 3.706 1.00 75.62 102 GLU A CA 1
ATOM 808 C C . GLU A 1 102 ? -17.737 -4.232 4.154 1.00 75.62 102 GLU A C 1
ATOM 810 O O . GLU A 1 102 ? -17.964 -4.597 5.309 1.00 75.62 102 GLU A O 1
ATOM 815 N N . LYS A 1 103 ? -17.124 -5.035 3.276 1.00 77.38 103 LYS A N 1
ATOM 816 C CA . LYS A 1 103 ? -16.556 -6.336 3.667 1.00 77.38 103 LYS A CA 1
ATOM 817 C C . LYS A 1 103 ? -15.349 -6.193 4.585 1.00 77.38 103 LYS A C 1
ATOM 819 O O . LYS A 1 103 ? -15.159 -7.036 5.460 1.00 77.38 103 LYS A O 1
ATOM 824 N N . LEU A 1 104 ? -14.534 -5.159 4.385 1.00 74.31 104 LEU A N 1
ATOM 825 C CA . LEU A 1 104 ? -13.356 -4.910 5.220 1.00 74.31 104 LEU A CA 1
ATOM 826 C C . LEU A 1 104 ? -13.722 -4.260 6.566 1.00 74.31 104 LEU A C 1
ATOM 828 O O . LEU A 1 104 ? -13.089 -4.536 7.580 1.00 74.31 104 LEU A O 1
ATOM 832 N N . ILE A 1 105 ? -14.750 -3.411 6.600 1.00 69.56 105 ILE A N 1
ATOM 833 C CA . ILE A 1 105 ? -15.110 -2.559 7.734 1.00 69.56 105 ILE A CA 1
ATOM 834 C C . ILE A 1 105 ? -16.514 -2.924 8.230 1.00 69.56 105 ILE A C 1
ATOM 836 O O . ILE A 1 105 ? -17.503 -2.689 7.546 1.00 69.56 105 ILE A O 1
ATOM 840 N N . GLN A 1 106 ? -16.644 -3.377 9.482 1.00 57.88 106 GLN A N 1
ATOM 841 C CA . GLN A 1 106 ? -17.960 -3.718 10.058 1.00 57.88 106 GLN A CA 1
ATOM 842 C C . GLN A 1 106 ? -18.937 -2.532 10.228 1.00 57.88 106 GLN A C 1
ATOM 844 O O . GLN A 1 106 ? -20.110 -2.765 10.513 1.00 57.88 106 GLN A O 1
ATOM 849 N N . LYS A 1 107 ? -18.486 -1.282 10.053 1.00 52.72 107 LYS A N 1
ATOM 850 C CA . LYS A 1 107 ? -19.252 -0.075 9.663 1.00 52.72 107 LYS A CA 1
ATOM 851 C C . LYS A 1 107 ? -18.324 1.146 9.751 1.00 52.72 107 LYS A C 1
ATOM 853 O O . LYS A 1 107 ? -17.839 1.443 10.846 1.00 52.72 107 LYS A O 1
ATOM 858 N N . PRO A 1 108 ? -18.023 1.840 8.642 1.00 52.09 108 PRO A N 1
ATOM 859 C CA . PRO A 1 108 ? -17.142 3.000 8.684 1.00 52.09 108 PRO A CA 1
ATOM 860 C C . PRO A 1 108 ? -17.832 4.163 9.400 1.00 52.09 108 PRO A C 1
ATOM 862 O O . PRO A 1 108 ? -19.054 4.306 9.354 1.00 52.09 108 PRO A O 1
ATOM 865 N N . SER A 1 109 ? -17.055 5.019 10.069 1.00 55.31 109 SER A N 1
ATOM 866 C CA . SER A 1 109 ? -17.625 6.240 10.640 1.00 55.31 109 SER A CA 1
ATOM 867 C C . SER A 1 109 ? -18.070 7.168 9.504 1.00 55.31 109 SER A C 1
ATOM 869 O O . SER A 1 109 ? -17.274 7.504 8.627 1.00 55.31 109 SER A O 1
ATOM 871 N N . GLU A 1 110 ? -19.324 7.625 9.526 1.00 53.91 110 GLU A N 1
ATOM 872 C CA . GLU A 1 110 ? -19.860 8.538 8.501 1.00 53.91 110 GLU A CA 1
ATOM 873 C C . GLU A 1 110 ? -19.055 9.842 8.389 1.00 53.91 110 GLU A C 1
ATOM 875 O O . GLU A 1 110 ? -19.085 10.505 7.359 1.00 53.91 110 GLU A O 1
ATOM 880 N N . LYS A 1 111 ? -18.316 10.215 9.442 1.00 52.34 111 LYS A N 1
ATOM 881 C CA . LYS A 1 111 ? -17.449 11.397 9.470 1.00 52.34 111 LYS A CA 1
ATOM 882 C C . LYS A 1 111 ? -16.252 11.263 8.523 1.00 52.34 111 LYS A C 1
ATOM 884 O O . LYS A 1 111 ? -15.938 12.222 7.828 1.00 52.34 111 LYS A O 1
ATOM 889 N N . ALA A 1 112 ? -15.640 10.077 8.444 1.00 52.06 112 ALA A N 1
ATOM 890 C CA . ALA A 1 112 ? -14.573 9.801 7.480 1.00 52.06 112 ALA A CA 1
ATOM 891 C C . ALA A 1 112 ? -15.083 9.886 6.032 1.00 52.06 112 ALA A C 1
ATOM 893 O O . ALA A 1 112 ? -14.302 10.171 5.136 1.00 52.06 112 ALA A O 1
ATOM 894 N N . LEU A 1 113 ? -16.396 9.708 5.819 1.00 51.91 113 LEU A N 1
ATOM 895 C CA . LEU A 1 113 ? -17.072 9.724 4.520 1.00 51.91 113 LEU A CA 1
ATOM 896 C C . LEU A 1 113 ? -17.608 11.106 4.072 1.00 51.91 113 LEU A C 1
ATOM 898 O O . LEU A 1 113 ? -18.278 11.180 3.048 1.00 51.91 113 LEU A O 1
ATOM 902 N N . ARG A 1 114 ? -17.303 12.215 4.768 1.00 48.56 114 ARG A N 1
ATOM 903 C CA . ARG A 1 114 ? -17.951 13.519 4.482 1.00 48.56 114 ARG A CA 1
ATOM 904 C C . ARG A 1 114 ? -17.047 14.716 4.160 1.00 48.56 114 ARG A C 1
ATOM 906 O O . ARG A 1 114 ? -17.573 15.809 3.972 1.00 48.56 114 ARG A O 1
ATOM 913 N N . GLU A 1 115 ? -15.730 14.560 4.052 1.00 50.97 115 GLU A N 1
ATOM 914 C CA . GLU A 1 115 ? -14.830 15.684 3.730 1.00 50.97 115 GLU A CA 1
ATOM 915 C C . GLU A 1 115 ? -14.317 15.601 2.284 1.00 50.97 115 GLU A C 1
ATOM 917 O O . GLU A 1 115 ? -13.914 14.529 1.838 1.00 50.97 115 GLU A O 1
ATOM 922 N N . THR A 1 116 ? -14.363 16.717 1.544 1.00 48.03 116 THR A N 1
ATOM 923 C CA . THR A 1 116 ? -13.975 16.826 0.124 1.00 48.03 116 THR A CA 1
ATOM 924 C C . THR A 1 116 ? -12.825 17.821 -0.064 1.00 48.03 116 THR A C 1
ATOM 926 O O . THR A 1 116 ? -12.991 18.994 0.270 1.00 48.03 116 THR A O 1
ATOM 929 N N . GLY A 1 117 ? -11.698 17.399 -0.656 1.00 51.34 117 GLY A N 1
ATOM 930 C CA . GLY A 1 117 ? -10.625 18.301 -1.106 1.00 51.34 117 GLY A CA 1
ATOM 931 C C . GLY A 1 117 ? -9.219 17.685 -1.232 1.00 51.34 117 GLY A C 1
ATOM 932 O O . GLY A 1 117 ? -8.638 17.304 -0.234 1.00 51.34 117 GLY A O 1
ATOM 933 N N . SER A 1 118 ? -8.632 17.741 -2.440 1.00 50.94 118 SER A N 1
ATOM 934 C CA . SER A 1 118 ? -7.253 17.358 -2.849 1.00 50.94 118 SER A CA 1
ATOM 935 C C . SER A 1 118 ? -6.893 15.866 -2.889 1.00 50.94 118 SER A C 1
ATOM 937 O O . SER A 1 118 ? -7.111 15.121 -1.952 1.00 50.94 118 SER A O 1
ATOM 939 N N . ARG A 1 119 ? -6.249 15.405 -3.971 1.00 70.62 119 ARG A N 1
ATOM 940 C CA . ARG A 1 119 ? -5.810 14.003 -4.150 1.00 70.62 119 ARG A CA 1
ATOM 941 C C . ARG A 1 119 ? -4.569 13.642 -3.320 1.00 70.62 119 ARG A C 1
ATOM 943 O O . ARG A 1 119 ? -3.566 13.184 -3.860 1.00 70.62 119 ARG A O 1
ATOM 950 N N . ILE A 1 120 ? -4.623 13.910 -2.023 1.00 77.81 120 ILE A N 1
ATOM 951 C CA . ILE A 1 120 ? -3.570 13.603 -1.061 1.00 77.81 120 ILE A CA 1
ATOM 952 C C . ILE A 1 120 ? -3.963 12.325 -0.325 1.00 77.81 120 ILE A C 1
ATOM 954 O O . ILE A 1 120 ? -5.100 12.205 0.130 1.00 77.81 120 ILE A O 1
ATOM 958 N N . LEU A 1 121 ? -3.027 11.385 -0.235 1.00 86.75 121 LEU A N 1
ATOM 959 C CA . LEU A 1 121 ? -3.124 10.207 0.612 1.00 86.75 121 LEU A CA 1
ATOM 960 C C . LEU A 1 121 ? -2.110 10.377 1.746 1.00 86.75 121 LEU A C 1
ATOM 962 O O . LEU A 1 121 ? -0.901 10.319 1.530 1.00 86.75 121 LEU A O 1
ATOM 966 N N . ASN A 1 122 ? -2.610 10.625 2.948 1.00 88.56 122 ASN A N 1
ATOM 967 C CA . ASN A 1 122 ? -1.818 10.668 4.168 1.00 88.56 122 ASN A CA 1
ATOM 968 C C . ASN A 1 122 ? -1.688 9.257 4.722 1.00 88.56 122 ASN A C 1
ATOM 970 O O . ASN A 1 122 ? -2.676 8.531 4.826 1.00 88.56 122 ASN A O 1
ATOM 974 N N . MET A 1 123 ? -0.481 8.859 5.087 1.00 92.19 123 MET A N 1
ATOM 975 C CA . MET A 1 123 ? -0.227 7.518 5.590 1.00 92.19 123 MET A CA 1
ATOM 976 C C . MET A 1 123 ? 0.719 7.596 6.783 1.00 92.19 123 MET A C 1
ATOM 978 O O . MET A 1 123 ? 1.733 8.285 6.705 1.00 92.19 123 MET A O 1
ATOM 982 N N . LYS A 1 124 ? 0.419 6.897 7.878 1.00 92.94 124 LYS A N 1
ATOM 983 C CA . LYS A 1 124 ? 1.324 6.783 9.033 1.00 92.94 124 LYS A CA 1
ATOM 984 C C . LYS A 1 124 ? 1.804 5.347 9.166 1.00 92.94 124 LYS A C 1
ATOM 986 O O . LYS A 1 124 ? 0.986 4.440 9.283 1.00 92.94 124 LYS A O 1
ATOM 991 N N . GLU A 1 125 ? 3.114 5.126 9.157 1.00 92.69 125 GLU A N 1
ATOM 992 C CA . GLU A 1 125 ? 3.657 3.783 9.381 1.00 92.69 125 GLU A CA 1
ATOM 993 C C . GLU A 1 125 ? 3.414 3.370 10.839 1.00 92.69 125 GLU A C 1
ATOM 995 O O . GLU A 1 125 ? 3.800 4.074 11.777 1.00 92.69 125 GLU A O 1
ATOM 1000 N N . VAL A 1 126 ? 2.731 2.236 11.019 1.00 92.25 126 VAL A N 1
ATOM 1001 C CA . VAL A 1 126 ? 2.372 1.685 12.331 1.00 92.25 126 VAL A CA 1
ATOM 1002 C C . VAL A 1 126 ? 3.637 1.469 13.166 1.00 92.25 126 VAL A C 1
ATOM 1004 O O . VAL A 1 126 ? 4.674 1.098 12.631 1.00 92.25 126 VAL A O 1
ATOM 1007 N N . GLU A 1 127 ? 3.551 1.732 14.475 1.00 88.69 127 GLU A N 1
ATOM 1008 C CA . GLU A 1 127 ? 4.678 1.641 15.427 1.00 88.69 127 GLU A CA 1
ATOM 1009 C C . GLU A 1 127 ? 5.831 2.628 15.170 1.00 88.69 127 GLU A C 1
ATOM 1011 O O . GLU A 1 127 ? 6.877 2.555 15.817 1.00 88.69 127 GLU A O 1
ATOM 1016 N N . THR A 1 128 ? 5.633 3.611 14.288 1.00 87.12 128 THR A N 1
ATOM 1017 C CA . THR A 1 128 ? 6.604 4.680 14.045 1.00 87.12 128 THR A CA 1
ATOM 1018 C C . THR A 1 128 ? 5.948 6.059 14.079 1.00 87.12 128 THR A C 1
ATOM 1020 O O . THR A 1 128 ? 4.731 6.206 13.981 1.00 87.12 128 THR A O 1
ATOM 1023 N N . GLU A 1 129 ? 6.777 7.099 14.163 1.00 86.56 129 GLU A N 1
ATOM 1024 C CA . GLU A 1 129 ? 6.346 8.487 13.952 1.00 86.56 129 GLU A CA 1
ATOM 1025 C C . GLU A 1 129 ? 6.542 8.950 12.498 1.00 86.56 129 GLU A C 1
ATOM 1027 O O . GLU A 1 129 ? 6.536 10.148 12.219 1.00 86.56 129 GLU A O 1
ATOM 1032 N N . LYS A 1 130 ? 6.753 8.022 11.554 1.00 86.06 130 LYS A N 1
ATOM 1033 C CA . LYS A 1 130 ? 6.912 8.371 10.141 1.00 86.06 130 LYS A CA 1
ATOM 1034 C C . LYS A 1 130 ? 5.549 8.594 9.501 1.00 86.06 130 LYS A C 1
ATOM 1036 O O . LYS A 1 130 ? 4.716 7.690 9.432 1.00 86.06 130 LYS A O 1
ATOM 1041 N N . GLU A 1 131 ? 5.371 9.794 8.972 1.00 88.19 131 GLU A N 1
ATOM 1042 C CA . GLU A 1 131 ? 4.209 10.183 8.185 1.00 88.19 131 GLU A CA 1
ATOM 1043 C C . GLU A 1 131 ? 4.624 10.389 6.729 1.00 88.19 131 GLU A C 1
ATOM 1045 O O . GLU A 1 131 ? 5.644 11.012 6.428 1.00 88.19 131 GLU A O 1
ATOM 1050 N N . ILE A 1 132 ? 3.821 9.852 5.820 1.00 87.31 132 ILE A N 1
ATOM 1051 C CA . ILE A 1 132 ? 3.993 9.954 4.380 1.00 87.31 132 ILE A CA 1
ATOM 1052 C C . ILE A 1 132 ? 2.841 10.801 3.857 1.00 87.31 132 ILE A C 1
ATOM 1054 O O . ILE A 1 132 ? 1.675 10.413 3.931 1.00 87.31 132 ILE A O 1
ATOM 1058 N N . TYR A 1 133 ? 3.196 11.954 3.306 1.00 84.31 133 TYR A N 1
ATOM 1059 C CA . TYR A 1 133 ? 2.283 12.860 2.627 1.00 84.31 133 TYR A CA 1
ATOM 1060 C C . TYR A 1 133 ? 2.505 12.700 1.127 1.00 84.31 133 TYR A C 1
ATOM 1062 O O . TYR A 1 133 ? 3.544 13.120 0.616 1.00 84.3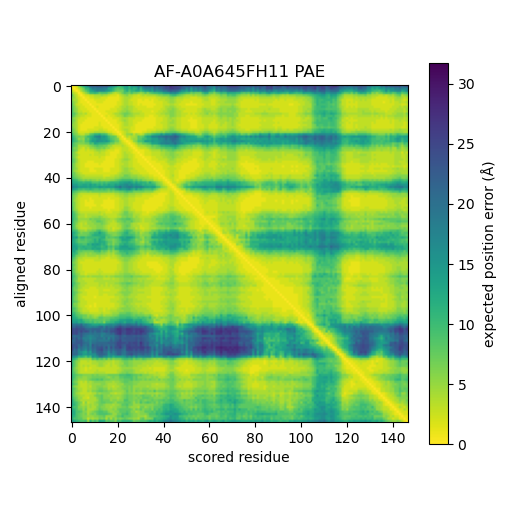1 133 TYR A O 1
ATOM 1070 N N . THR A 1 134 ? 1.570 12.058 0.423 1.00 82.81 134 THR A N 1
ATOM 1071 C CA . THR A 1 134 ? 1.728 11.784 -1.012 1.00 82.81 134 THR A CA 1
ATOM 1072 C C . THR A 1 134 ? 0.521 12.217 -1.830 1.00 82.81 134 THR A C 1
ATOM 1074 O O . THR A 1 134 ? -0.588 12.334 -1.315 1.00 82.81 134 THR A O 1
ATOM 1077 N N . TYR A 1 135 ? 0.739 12.425 -3.126 1.00 83.81 135 TYR A N 1
ATOM 1078 C CA . TYR A 1 135 ? -0.333 12.539 -4.104 1.00 83.81 135 TYR A CA 1
ATOM 1079 C C . TYR A 1 135 ? -0.652 11.158 -4.670 1.00 83.81 135 TYR A C 1
ATOM 1081 O O . TYR A 1 135 ? 0.253 10.381 -4.963 1.00 83.81 135 TYR A O 1
ATOM 1089 N N . PHE A 1 136 ? -1.934 10.868 -4.866 1.00 82.50 136 PHE A N 1
ATOM 1090 C CA . PHE A 1 136 ? -2.370 9.654 -5.552 1.00 82.50 136 PHE A CA 1
ATOM 1091 C C . PHE A 1 136 ? -3.191 10.016 -6.790 1.00 82.50 136 PHE A C 1
ATOM 1093 O O . PHE A 1 136 ? -4.072 10.876 -6.763 1.00 82.50 136 PHE A O 1
ATOM 1100 N N . TRP A 1 137 ? -2.899 9.361 -7.904 1.00 78.12 137 TRP A N 1
ATOM 1101 C CA . TRP A 1 137 ? -3.618 9.523 -9.161 1.00 78.12 137 TRP A CA 1
ATOM 1102 C C . TRP A 1 137 ? -3.599 8.203 -9.923 1.00 78.12 137 TRP A C 1
ATOM 1104 O O . TRP A 1 137 ? -2.810 7.311 -9.620 1.00 78.12 137 TRP A O 1
ATOM 1114 N N . ASN A 1 138 ? -4.480 8.070 -10.910 1.00 79.56 138 ASN A N 1
ATOM 1115 C CA . ASN A 1 138 ? -4.398 6.982 -11.869 1.00 79.56 138 ASN A CA 1
ATOM 1116 C C . ASN A 1 138 ? -3.585 7.439 -13.086 1.00 79.56 138 ASN A C 1
ATOM 1118 O O . ASN A 1 138 ? -3.792 8.529 -13.617 1.00 79.56 138 ASN A O 1
ATOM 1122 N N . GLU A 1 139 ? -2.678 6.594 -13.550 1.00 78.69 139 GLU A N 1
ATOM 1123 C CA . GLU A 1 139 ? -1.833 6.857 -14.710 1.00 78.69 139 GLU A CA 1
ATOM 1124 C C . GLU A 1 139 ? -1.777 5.608 -15.579 1.00 78.69 139 GLU A C 1
ATOM 1126 O O . GLU A 1 139 ? -1.722 4.485 -15.077 1.00 78.69 139 GLU A O 1
ATOM 1131 N N . ARG A 1 140 ? -1.772 5.804 -16.901 1.00 77.44 140 ARG A N 1
ATOM 1132 C CA . ARG A 1 140 ? -1.383 4.733 -17.812 1.00 77.44 140 ARG A CA 1
ATOM 1133 C C . ARG A 1 140 ? 0.127 4.581 -17.728 1.00 77.44 140 ARG A C 1
ATOM 1135 O O . ARG A 1 140 ? 0.850 5.501 -18.097 1.00 77.44 140 ARG A O 1
ATOM 1142 N N . ILE A 1 141 ? 0.581 3.410 -17.308 1.00 75.88 141 ILE A N 1
ATOM 1143 C CA . ILE A 1 141 ? 2.006 3.114 -17.243 1.00 75.88 141 ILE A CA 1
ATOM 1144 C C . ILE A 1 141 ? 2.523 2.901 -18.677 1.00 75.88 141 ILE A C 1
ATOM 1146 O O . ILE A 1 141 ? 1.948 2.080 -19.401 1.00 75.88 141 ILE A O 1
ATOM 1150 N N . PRO A 1 142 ? 3.535 3.666 -19.132 1.00 75.75 142 PRO A N 1
ATOM 1151 C CA . PRO A 1 142 ? 4.126 3.467 -20.450 1.00 75.75 142 PRO A CA 1
ATOM 1152 C C . PRO A 1 142 ? 4.728 2.065 -20.607 1.00 75.75 142 PRO A C 1
ATOM 1154 O O . PRO A 1 142 ? 5.182 1.460 -19.635 1.00 75.75 142 PRO A O 1
ATOM 1157 N N . GLU A 1 143 ? 4.749 1.572 -21.844 1.00 76.50 143 GLU A N 1
ATOM 1158 C CA . GLU A 1 143 ? 5.409 0.313 -22.214 1.00 76.50 143 GLU A CA 1
ATOM 1159 C C . GLU A 1 143 ? 6.894 0.334 -21.801 1.00 76.50 143 GLU A C 1
ATOM 1161 O O . GLU A 1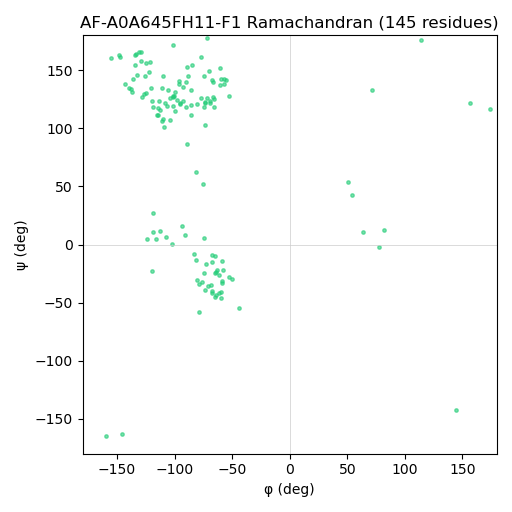 143 ? 7.536 1.388 -21.861 1.00 76.50 143 GLU A O 1
ATOM 1166 N N . GLY A 1 144 ? 7.424 -0.800 -21.331 1.00 75.31 144 GLY A N 1
ATOM 1167 C CA . GLY A 1 144 ? 8.816 -0.917 -20.879 1.00 75.31 144 GLY A CA 1
ATOM 1168 C C . GLY A 1 144 ? 9.148 -0.349 -19.489 1.00 75.31 144 GLY A C 1
ATOM 1169 O O . GLY A 1 144 ? 10.290 -0.4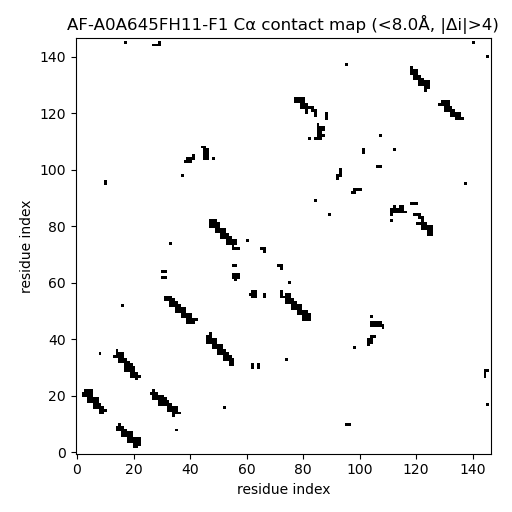64 -19.060 1.00 75.31 144 GLY A O 1
ATOM 1170 N N . ILE A 1 145 ? 8.205 0.267 -18.759 1.00 75.94 145 ILE A N 1
ATOM 1171 C CA . ILE A 1 145 ? 8.481 0.814 -17.408 1.00 75.94 145 ILE A CA 1
ATOM 1172 C C . ILE A 1 145 ? 8.457 -0.260 -16.312 1.00 75.94 145 ILE A C 1
ATOM 1174 O O . ILE A 1 145 ? 9.147 -0.109 -15.306 1.00 75.94 145 ILE A O 1
ATOM 1178 N N . LEU A 1 146 ? 7.642 -1.306 -16.479 1.00 76.56 146 LEU A N 1
ATOM 1179 C CA . LEU A 1 146 ? 7.499 -2.411 -15.515 1.00 76.56 146 LEU A CA 1
ATOM 1180 C C . LEU A 1 146 ? 8.151 -3.720 -15.989 1.00 76.56 146 LEU A C 1
ATOM 1182 O O . LEU A 1 146 ? 7.943 -4.753 -15.346 1.00 76.56 146 LEU A O 1
ATOM 1186 N N . GLU A 1 147 ? 8.861 -3.674 -17.118 1.00 67.94 147 GLU A N 1
ATOM 1187 C CA . GLU A 1 147 ? 9.533 -4.809 -17.771 1.00 67.94 147 GLU A CA 1
ATOM 1188 C C . GLU A 1 147 ? 10.973 -4.993 -17.281 1.00 67.94 147 GLU A C 1
ATOM 1190 O O . GLU A 1 147 ? 11.639 -3.978 -16.968 1.00 67.94 147 GLU A O 1
#

Nearest PDB structures (foldseek):
  2qud-assembly1_B  TM=2.339E-01  e=1.784E+00  Pseudomonas phage PP7

Foldseek 3Di:
DDWDWDWDQDLDPQRKIWTWTDDPPGDTDTLWIWHWDWAWDDDPQKIWIKIKTWTFDPPVRHRDPVVVPDVPRGTDIWIKGQLPAAQVLVVVCCVRRVDDVVVRMVDHDVRSNDDDDFQWGWIDTPPDRDIDTDGDDDDDDDPPNVD